Protein AF-A0A2S9FR76-F1 (afdb_monomer_lite)

Radius of gyration: 13.34 Å; chains: 1; bounding box: 35×36×28 Å

pLDDT: mean 91.51, std 7.57, range [53.31, 97.88]

Secondary structure (DSSP, 8-state):
-----PPPPGGGTTS-----HHHHHHHHHHHHH-GGG-EE-HHHHHHHTTS-SS--SEEEEEESS----EE-SSSS-EEEEEE--GGGS----PPP-

Sequence (97 aa):
ADGYYAVVPQEMWGRPWMPNLESAAAGIATAIYGFDNVVVMGVSAARLHGVMPRALATAIVAVPRQHRPIELSDRTAIVRLIQRETASLDAERIRTE

Structure (mmCIF, N/CA/C/O backbone):
data_AF-A0A2S9FR76-F1
#
_entry.id   AF-A0A2S9FR76-F1
#
loop_
_atom_site.group_PDB
_atom_site.id
_atom_site.type_symbol
_atom_site.label_atom_id
_atom_site.label_alt_id
_atom_site.label_comp_id
_atom_site.label_asym_id
_atom_site.label_entity_id
_atom_site.label_seq_id
_atom_site.pdbx_PDB_ins_code
_atom_site.Cartn_x
_atom_site.Cartn_y
_atom_site.Cartn_z
_atom_site.occupancy
_atom_site.B_iso_or_equiv
_atom_site.auth_seq_id
_atom_site.auth_comp_id
_atom_site.auth_asym_id
_atom_site.auth_atom_id
_atom_site.pdbx_PDB_model_num
ATOM 1 N N . ALA A 1 1 ? 4.064 22.829 1.908 1.00 53.31 1 ALA A N 1
ATOM 2 C CA . ALA A 1 1 ? 4.687 21.570 2.349 1.00 53.31 1 ALA A CA 1
ATOM 3 C C . ALA A 1 1 ? 4.135 20.478 1.457 1.00 53.31 1 ALA A C 1
ATOM 5 O O . ALA A 1 1 ? 2.917 20.411 1.318 1.00 53.31 1 ALA A O 1
ATOM 6 N N . ASP A 1 2 ? 5.003 19.700 0.823 1.00 82.62 2 ASP A N 1
ATOM 7 C CA . ASP A 1 2 ? 4.581 18.677 -0.134 1.00 82.62 2 ASP A CA 1
ATOM 8 C C . ASP A 1 2 ? 4.231 17.388 0.609 1.00 82.62 2 ASP A C 1
ATOM 10 O O . ASP A 1 2 ? 4.888 17.028 1.589 1.00 82.62 2 ASP A O 1
ATOM 14 N N . GLY A 1 3 ? 3.176 16.709 0.172 1.00 89.56 3 GLY A N 1
ATOM 15 C CA . GLY A 1 3 ? 2.676 15.510 0.830 1.00 89.56 3 GLY A CA 1
ATOM 16 C C . GLY A 1 3 ? 1.720 14.729 -0.058 1.00 89.56 3 GLY A C 1
ATOM 17 O O . GLY A 1 3 ? 1.256 15.224 -1.084 1.00 89.56 3 GLY A O 1
ATOM 18 N N . TYR A 1 4 ? 1.437 13.498 0.354 1.00 93.00 4 TYR A N 1
ATOM 19 C CA . TYR A 1 4 ? 0.471 12.630 -0.307 1.00 93.00 4 TYR A CA 1
ATOM 20 C C . TYR A 1 4 ? -0.856 12.703 0.435 1.00 93.00 4 TYR A C 1
ATOM 22 O O . TYR A 1 4 ? -0.891 12.607 1.661 1.00 93.00 4 TYR A O 1
ATOM 30 N N . TYR A 1 5 ? -1.939 12.843 -0.319 1.00 92.56 5 TYR A N 1
ATOM 31 C CA . TYR A 1 5 ? -3.288 12.959 0.217 1.00 92.56 5 TYR A CA 1
ATOM 32 C C . TYR A 1 5 ? -4.190 11.946 -0.479 1.00 92.56 5 TYR A C 1
ATOM 34 O O . TYR A 1 5 ? -4.096 11.753 -1.691 1.00 92.56 5 TYR A O 1
ATOM 42 N N . ALA A 1 6 ? -5.065 11.309 0.294 1.00 91.69 6 ALA A N 1
ATOM 43 C CA . ALA A 1 6 ? -6.126 10.475 -0.245 1.00 91.69 6 ALA A CA 1
ATOM 44 C C . ALA A 1 6 ? -7.379 11.332 -0.447 1.00 91.69 6 ALA A C 1
ATOM 46 O O . ALA A 1 6 ? -7.820 12.025 0.471 1.00 91.69 6 ALA A O 1
ATOM 47 N N . VAL A 1 7 ? -7.945 11.288 -1.651 1.00 91.62 7 VAL A N 1
ATOM 48 C CA . VAL A 1 7 ? -9.225 11.939 -1.942 1.00 91.62 7 VAL A CA 1
ATOM 49 C C . VAL A 1 7 ? -10.344 11.068 -1.386 1.00 91.62 7 VAL A C 1
ATOM 51 O O . VAL A 1 7 ? -10.339 9.858 -1.594 1.00 91.62 7 VAL A O 1
ATOM 54 N N . VAL A 1 8 ? -11.294 11.685 -0.681 1.00 91.44 8 VAL A N 1
ATOM 55 C CA . VAL A 1 8 ? -12.476 10.983 -0.167 1.00 91.44 8 VAL A CA 1
ATOM 56 C C . VAL A 1 8 ? -13.338 10.524 -1.350 1.00 91.44 8 VAL A C 1
ATOM 58 O O . VAL A 1 8 ? -13.732 11.384 -2.148 1.00 91.44 8 VAL A O 1
ATOM 61 N N . PRO A 1 9 ? -13.655 9.220 -1.466 1.00 90.69 9 PRO A N 1
ATOM 62 C CA . PRO A 1 9 ? -14.536 8.704 -2.501 1.00 90.69 9 PRO A CA 1
ATOM 63 C C . PRO A 1 9 ? -15.893 9.395 -2.457 1.00 90.69 9 PRO A C 1
ATOM 65 O O . PRO A 1 9 ? -16.404 9.737 -1.384 1.00 90.69 9 PRO A O 1
ATOM 68 N N . GLN A 1 10 ? -16.485 9.600 -3.630 1.00 90.81 10 GLN A N 1
ATOM 69 C CA . GLN A 1 10 ? -17.741 10.329 -3.771 1.00 90.81 10 GLN A CA 1
ATOM 70 C C . GLN A 1 10 ? -18.888 9.660 -2.997 1.00 90.81 10 GLN A C 1
ATOM 72 O O . GLN A 1 10 ? -19.748 10.340 -2.438 1.00 90.81 10 GLN A O 1
ATOM 77 N N . GLU A 1 11 ? -18.870 8.333 -2.890 1.00 91.69 11 GLU A N 1
ATOM 78 C CA . GLU A 1 11 ? -19.864 7.544 -2.158 1.00 91.69 11 GLU A CA 1
ATOM 79 C C . GLU A 1 11 ? -19.790 7.774 -0.637 1.00 91.69 11 GLU A C 1
ATOM 81 O O . GLU A 1 11 ? -20.752 7.511 0.087 1.00 91.69 11 GLU A O 1
ATOM 86 N N . MET A 1 12 ? -18.656 8.288 -0.151 1.00 91.62 12 MET A N 1
ATOM 87 C CA . MET A 1 12 ? -18.373 8.529 1.264 1.00 91.62 12 MET A CA 1
ATOM 88 C C . MET A 1 12 ? -18.473 10.009 1.660 1.00 91.62 12 MET A C 1
ATOM 90 O O . MET A 1 12 ? -18.149 10.367 2.795 1.00 91.62 12 MET A O 1
ATOM 94 N N . TRP A 1 13 ? -18.958 10.886 0.774 1.00 90.31 13 TRP A N 1
ATOM 95 C CA . TRP A 1 13 ? -19.134 12.302 1.096 1.00 90.31 13 TRP A CA 1
ATOM 96 C C . TRP A 1 13 ? -20.046 12.527 2.308 1.00 90.31 13 TRP A C 1
ATOM 98 O O . TRP A 1 13 ? -21.125 11.950 2.440 1.00 90.31 13 TRP A O 1
ATOM 108 N N . GLY A 1 14 ? -19.583 13.387 3.219 1.00 91.31 14 GLY A N 1
ATOM 109 C CA . GLY A 1 14 ? -20.268 13.691 4.478 1.00 91.31 14 GLY A CA 1
ATOM 110 C C . GLY A 1 14 ? -20.149 12.604 5.553 1.00 91.31 14 GLY A C 1
ATOM 111 O O . GLY A 1 14 ? -20.733 12.760 6.624 1.00 91.31 14 GLY A O 1
ATOM 112 N N . ARG A 1 15 ? -19.400 11.519 5.306 1.00 93.38 15 ARG A N 1
ATOM 113 C CA . ARG A 1 15 ? -19.151 10.443 6.275 1.00 93.38 15 ARG A CA 1
ATOM 114 C C . ARG A 1 15 ? -17.673 10.403 6.674 1.00 93.38 15 ARG A C 1
ATOM 116 O O . ARG A 1 15 ? -16.816 10.714 5.848 1.00 93.38 15 ARG A O 1
ATOM 123 N N . PRO A 1 16 ? -17.344 9.988 7.912 1.00 90.88 16 PRO A N 1
ATOM 124 C CA . PRO A 1 16 ? -15.971 9.656 8.260 1.00 90.88 16 PRO A CA 1
ATOM 125 C C . PRO A 1 16 ? -15.474 8.543 7.338 1.00 90.88 16 PRO A C 1
ATOM 127 O O . PRO A 1 16 ? -16.068 7.465 7.277 1.00 90.88 16 PRO A O 1
ATOM 130 N N . TRP A 1 17 ? -14.391 8.809 6.622 1.00 92.31 17 TRP A N 1
ATOM 131 C CA . TRP A 1 17 ? -13.742 7.838 5.757 1.00 92.31 17 TRP A CA 1
ATOM 132 C C . TRP A 1 17 ? -12.236 7.980 5.875 1.00 92.31 17 TRP A C 1
ATOM 134 O O . TRP A 1 17 ? -11.704 9.083 5.998 1.00 92.31 17 TRP A O 1
ATOM 144 N N . MET A 1 18 ? -11.560 6.841 5.843 1.00 91.06 18 MET A N 1
ATOM 145 C CA . MET A 1 18 ? -10.114 6.764 5.867 1.00 91.06 18 MET A CA 1
ATOM 146 C C . MET A 1 18 ? -9.705 5.488 5.127 1.00 91.06 18 MET A C 1
ATOM 148 O O . MET A 1 18 ? -10.222 4.420 5.468 1.00 91.06 18 MET A O 1
ATOM 152 N N . PRO A 1 19 ? -8.789 5.557 4.144 1.00 92.44 19 PRO A N 1
ATOM 153 C CA . PRO A 1 19 ? -8.372 4.367 3.421 1.00 92.44 19 PRO A CA 1
ATOM 154 C C . PRO A 1 19 ? -7.671 3.401 4.378 1.00 92.44 19 PRO A C 1
ATOM 156 O O . PRO A 1 19 ? -6.999 3.808 5.343 1.00 92.44 19 PRO A O 1
ATOM 159 N N . ASN A 1 20 ? -7.798 2.104 4.100 1.00 91.38 20 ASN A N 1
ATOM 160 C CA . ASN A 1 20 ? -6.984 1.107 4.784 1.00 91.38 20 ASN A CA 1
ATOM 161 C C . ASN A 1 20 ? -5.485 1.354 4.495 1.00 91.38 20 ASN A C 1
ATOM 163 O O . ASN A 1 20 ? -5.116 2.041 3.538 1.00 91.38 20 ASN A O 1
ATOM 167 N N . LEU A 1 21 ? -4.618 0.843 5.375 1.00 93.56 21 LEU A N 1
ATOM 168 C CA . LEU A 1 21 ? -3.182 1.128 5.315 1.00 93.56 21 LEU A CA 1
ATOM 169 C C . LEU A 1 21 ? -2.567 0.645 3.992 1.00 93.56 21 LEU A C 1
ATOM 171 O O . LEU A 1 21 ? -1.725 1.328 3.415 1.00 93.56 21 LEU A O 1
ATOM 175 N N . GLU A 1 22 ? -3.015 -0.508 3.503 1.00 94.31 22 GLU A N 1
ATOM 176 C CA . GLU A 1 22 ? -2.532 -1.128 2.273 1.00 94.31 22 GLU A CA 1
ATOM 177 C C . GLU A 1 22 ? -2.879 -0.289 1.031 1.00 94.31 22 GLU A C 1
ATOM 179 O O . GLU A 1 22 ? -2.015 -0.052 0.188 1.00 94.31 22 GLU A O 1
ATOM 184 N N . SER A 1 23 ? -4.107 0.230 0.953 1.00 94.06 23 SER A N 1
ATOM 185 C CA . SER A 1 23 ? -4.582 1.077 -0.152 1.00 94.06 23 SER A CA 1
ATOM 186 C C . SER A 1 23 ? -3.899 2.442 -0.131 1.00 94.06 23 SER A C 1
ATOM 188 O O . SER A 1 23 ? -3.464 2.930 -1.172 1.00 94.06 23 SER A O 1
ATOM 190 N N . ALA A 1 24 ? -3.713 3.032 1.058 1.00 95.19 24 ALA A N 1
ATOM 191 C CA . ALA A 1 24 ? -2.937 4.262 1.209 1.00 95.19 24 ALA A CA 1
ATOM 192 C C . ALA A 1 24 ? -1.482 4.069 0.745 1.00 95.19 24 ALA A C 1
ATOM 194 O O . ALA A 1 24 ? -0.961 4.876 -0.022 1.00 95.19 24 ALA A O 1
ATOM 195 N N . ALA A 1 25 ? -0.836 2.974 1.156 1.00 95.81 25 ALA A N 1
ATOM 196 C CA . ALA A 1 25 ? 0.533 2.659 0.763 1.00 95.81 25 ALA A CA 1
ATOM 197 C C . ALA A 1 25 ? 0.675 2.426 -0.749 1.00 95.81 25 ALA A C 1
ATOM 199 O O . ALA A 1 25 ? 1.600 2.961 -1.363 1.00 95.81 25 ALA A O 1
ATOM 200 N N . ALA A 1 26 ? -0.250 1.673 -1.352 1.00 95.50 26 ALA A N 1
ATOM 201 C CA . ALA A 1 26 ? -0.290 1.450 -2.794 1.00 95.50 26 ALA A CA 1
ATOM 202 C C . ALA A 1 26 ? -0.490 2.766 -3.562 1.00 95.50 26 ALA A C 1
ATOM 204 O O . ALA A 1 26 ? 0.223 3.015 -4.533 1.00 95.50 26 ALA A O 1
ATOM 205 N N . GLY A 1 27 ? -1.389 3.640 -3.097 1.00 95.25 27 GLY A N 1
ATOM 206 C CA . GLY A 1 27 ? -1.623 4.959 -3.688 1.00 95.25 27 GLY A CA 1
ATOM 207 C C . GLY A 1 27 ? -0.401 5.877 -3.606 1.00 95.25 27 GLY A C 1
ATOM 208 O O . GLY A 1 27 ? -0.009 6.464 -4.612 1.00 95.25 27 GLY A O 1
ATOM 209 N N . ILE A 1 28 ? 0.259 5.943 -2.443 1.00 96.12 28 ILE A N 1
ATOM 210 C CA . ILE A 1 28 ? 1.499 6.716 -2.256 1.00 96.12 28 ILE A CA 1
ATOM 211 C C . ILE A 1 28 ? 2.594 6.211 -3.200 1.00 96.12 28 ILE A C 1
ATOM 213 O O . ILE A 1 28 ? 3.198 6.995 -3.928 1.00 96.12 28 ILE A O 1
ATOM 217 N N . ALA A 1 29 ? 2.843 4.900 -3.223 1.00 96.62 29 ALA A N 1
ATOM 218 C CA . ALA A 1 29 ? 3.865 4.325 -4.090 1.00 96.62 29 ALA A CA 1
ATOM 219 C C . ALA A 1 29 ? 3.525 4.519 -5.578 1.00 96.62 29 ALA A C 1
ATOM 221 O O . ALA A 1 29 ? 4.413 4.843 -6.364 1.00 96.62 29 ALA A O 1
ATOM 222 N N . THR A 1 30 ? 2.249 4.406 -5.957 1.00 96.00 30 THR A N 1
ATOM 223 C CA . THR A 1 30 ? 1.771 4.668 -7.324 1.00 96.00 30 THR A CA 1
ATOM 224 C C . THR A 1 30 ? 1.996 6.123 -7.724 1.00 96.00 30 THR A C 1
ATOM 226 O O . THR A 1 30 ? 2.454 6.381 -8.834 1.00 96.00 30 THR A O 1
ATOM 229 N N . ALA A 1 31 ? 1.756 7.077 -6.822 1.00 95.88 31 ALA A N 1
ATOM 230 C CA . ALA A 1 31 ? 2.029 8.491 -7.072 1.00 95.88 31 ALA A CA 1
ATOM 231 C C . ALA A 1 31 ? 3.527 8.782 -7.293 1.00 95.88 31 ALA A C 1
ATOM 233 O O . ALA A 1 31 ? 3.867 9.754 -7.962 1.00 95.88 31 ALA A O 1
ATOM 234 N N . ILE A 1 32 ? 4.425 7.947 -6.752 1.00 96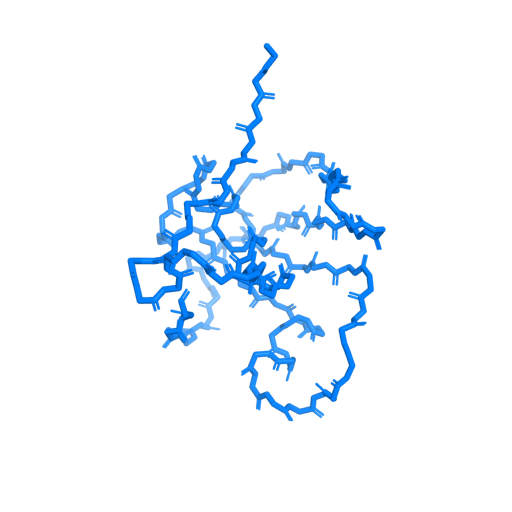.00 32 ILE A N 1
ATOM 235 C CA . ILE A 1 32 ? 5.881 8.085 -6.918 1.00 96.00 32 ILE A CA 1
ATOM 236 C C . ILE A 1 32 ? 6.390 7.360 -8.174 1.00 96.00 32 ILE A C 1
ATOM 238 O O . ILE A 1 32 ? 7.242 7.890 -8.888 1.00 96.00 32 ILE A O 1
ATOM 242 N N . TYR A 1 33 ? 5.924 6.132 -8.419 1.00 96.19 33 TYR A N 1
ATOM 243 C CA . TYR A 1 33 ? 6.534 5.202 -9.379 1.00 96.19 33 TYR A CA 1
ATOM 244 C C . TYR A 1 33 ? 5.643 4.832 -10.570 1.00 96.19 33 TYR A C 1
ATOM 246 O O . TYR A 1 33 ? 6.137 4.233 -11.524 1.00 96.19 33 TYR A O 1
ATOM 254 N N . GLY A 1 34 ? 4.363 5.195 -10.551 1.00 94.88 34 GLY A N 1
ATOM 255 C CA . GLY A 1 34 ? 3.378 4.765 -11.542 1.00 94.88 34 GLY A CA 1
ATOM 256 C C . GLY A 1 34 ? 2.768 3.396 -11.224 1.00 94.88 34 GLY A C 1
ATOM 257 O O . GLY A 1 34 ? 3.345 2.591 -10.495 1.00 94.88 34 GLY A O 1
ATOM 258 N N . PHE A 1 35 ? 1.579 3.155 -11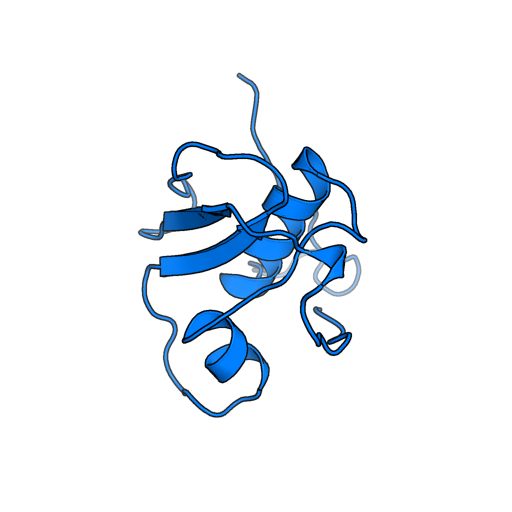.778 1.00 91.06 35 PHE A N 1
ATOM 259 C CA . PHE A 1 35 ? 0.717 2.017 -11.439 1.00 91.06 35 PHE A CA 1
ATOM 260 C C . PHE A 1 35 ? 1.375 0.654 -11.706 1.00 91.06 35 PHE A C 1
ATOM 262 O O . PHE A 1 35 ? 1.317 -0.228 -10.856 1.00 91.06 35 PHE A O 1
ATOM 269 N N . ASP A 1 36 ? 2.070 0.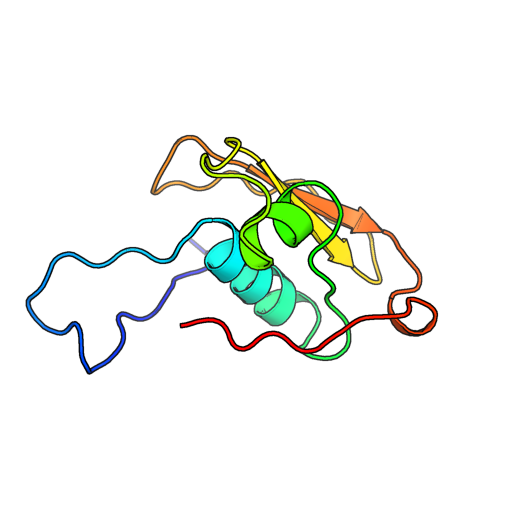505 -12.835 1.00 91.31 36 ASP A N 1
ATOM 270 C CA . ASP A 1 36 ? 2.656 -0.779 -13.255 1.00 91.31 36 ASP A CA 1
ATOM 271 C C . ASP A 1 36 ? 3.972 -1.131 -12.540 1.00 91.31 36 ASP A C 1
ATOM 273 O O . ASP A 1 36 ? 4.558 -2.182 -12.780 1.00 91.31 36 ASP A O 1
ATOM 277 N N . ASN A 1 37 ? 4.462 -0.258 -11.656 1.00 95.19 37 ASN A N 1
ATOM 278 C CA . ASN A 1 37 ? 5.766 -0.411 -11.009 1.00 95.19 37 ASN A CA 1
ATOM 279 C C . ASN A 1 37 ? 5.670 -0.747 -9.519 1.00 95.19 37 ASN A C 1
ATOM 281 O O . ASN A 1 37 ? 6.686 -0.717 -8.826 1.00 95.19 37 ASN A O 1
ATOM 285 N N . VAL A 1 38 ? 4.475 -1.015 -9.001 1.00 96.38 38 VAL A N 1
ATOM 286 C CA . VAL A 1 38 ? 4.224 -1.093 -7.562 1.00 96.38 38 VAL A CA 1
ATOM 287 C C . VAL A 1 38 ? 3.518 -2.396 -7.230 1.00 96.38 38 VAL A C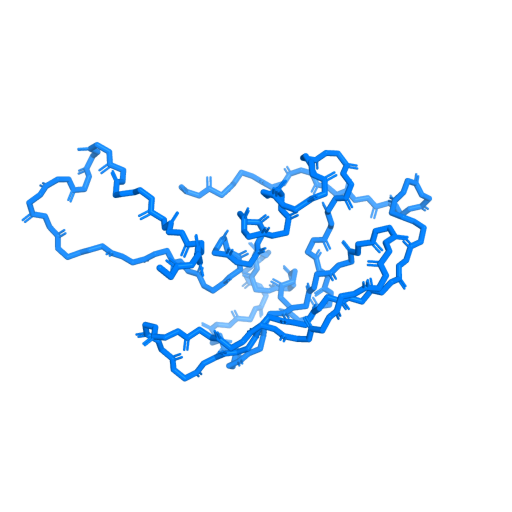 1
ATOM 289 O O . VAL A 1 38 ? 2.465 -2.694 -7.781 1.00 96.38 38 VAL A O 1
ATOM 292 N N . VAL A 1 39 ? 4.073 -3.152 -6.281 1.00 96.88 39 VAL A N 1
ATOM 293 C CA . VAL A 1 39 ? 3.475 -4.415 -5.823 1.00 96.88 39 VAL A CA 1
ATOM 294 C C . VAL A 1 39 ? 3.402 -4.421 -4.299 1.00 96.88 39 VAL A C 1
ATOM 296 O O . VAL A 1 39 ? 4.423 -4.331 -3.619 1.00 96.88 39 VAL A O 1
ATOM 299 N N . VAL A 1 40 ? 2.198 -4.526 -3.734 1.00 95.56 40 VAL A N 1
ATOM 300 C CA . VAL A 1 40 ? 2.027 -4.757 -2.288 1.00 95.56 40 VAL A CA 1
ATOM 301 C C . VAL A 1 40 ? 2.467 -6.186 -1.980 1.00 95.56 40 VAL A C 1
ATOM 303 O O . VAL A 1 40 ? 2.061 -7.114 -2.670 1.00 95.56 40 VAL A O 1
ATOM 306 N N . MET A 1 41 ? 3.302 -6.382 -0.956 1.00 94.75 41 MET A N 1
ATOM 307 C CA . MET A 1 41 ? 3.932 -7.683 -0.701 1.00 94.75 41 MET A CA 1
ATOM 308 C C . MET A 1 41 ? 3.907 -8.101 0.775 1.00 94.75 41 MET A C 1
ATOM 310 O O . MET A 1 41 ? 3.652 -7.304 1.681 1.00 94.75 41 MET A O 1
ATOM 314 N N . GLY A 1 42 ? 4.209 -9.378 1.025 1.00 92.19 42 GLY A N 1
ATOM 315 C CA . GLY A 1 42 ? 4.359 -9.935 2.370 1.00 92.19 42 GLY A CA 1
ATOM 316 C C . GLY A 1 42 ? 3.077 -9.853 3.202 1.00 92.19 42 GLY A C 1
ATOM 317 O O . GLY A 1 42 ? 1.983 -10.124 2.714 1.00 92.19 42 GLY A O 1
ATOM 318 N N . VAL A 1 43 ? 3.215 -9.461 4.470 1.00 90.88 43 VAL A N 1
ATOM 319 C CA . VAL A 1 43 ? 2.093 -9.357 5.425 1.00 90.88 43 VAL A CA 1
ATOM 320 C C . VAL A 1 43 ? 1.002 -8.378 4.980 1.00 90.88 43 VAL A C 1
ATOM 322 O O . VAL A 1 43 ? -0.171 -8.593 5.273 1.00 90.88 43 VAL A O 1
ATOM 325 N N . SER A 1 44 ? 1.362 -7.335 4.229 1.00 93.50 44 SER A N 1
ATOM 326 C CA . SER A 1 44 ? 0.398 -6.382 3.670 1.00 93.50 44 SER A CA 1
ATOM 327 C C . SER A 1 44 ? -0.439 -7.017 2.560 1.00 93.50 44 SER A C 1
ATOM 329 O O . SER A 1 44 ? -1.652 -6.835 2.533 1.00 93.50 44 SER A O 1
ATOM 331 N N . ALA A 1 45 ? 0.180 -7.835 1.702 1.00 93.25 45 ALA A N 1
ATOM 332 C CA . ALA A 1 45 ? -0.551 -8.609 0.700 1.00 93.25 45 ALA A CA 1
ATOM 333 C C . ALA A 1 45 ? -1.462 -9.651 1.364 1.00 93.25 45 ALA A C 1
ATOM 335 O O . ALA A 1 45 ? -2.639 -9.740 1.030 1.00 93.25 45 ALA A O 1
ATOM 336 N N . ALA A 1 46 ? -0.967 -10.371 2.378 1.00 91.88 46 ALA A N 1
ATOM 337 C CA . ALA A 1 46 ? -1.772 -11.342 3.125 1.00 91.88 46 ALA A CA 1
ATOM 338 C C . ALA A 1 46 ? -3.054 -10.717 3.711 1.00 91.88 46 ALA A C 1
ATOM 340 O O . ALA A 1 46 ? -4.106 -11.356 3.737 1.00 91.88 46 ALA A O 1
ATOM 341 N N . ARG A 1 47 ? -2.991 -9.454 4.146 1.00 89.88 47 ARG A N 1
ATOM 342 C CA . ARG A 1 47 ? -4.160 -8.712 4.625 1.00 89.88 47 ARG A CA 1
ATOM 343 C C . ARG A 1 47 ? -5.126 -8.326 3.505 1.00 89.88 47 ARG A C 1
ATOM 345 O O . ARG A 1 47 ? -6.327 -8.476 3.705 1.00 89.88 47 ARG A O 1
ATOM 352 N N . LEU A 1 48 ? -4.632 -7.885 2.345 1.00 89.94 48 LEU A N 1
ATOM 353 C CA . LEU A 1 48 ? -5.486 -7.648 1.171 1.00 89.94 48 LEU A CA 1
ATOM 354 C C . LEU A 1 48 ? -6.218 -8.925 0.731 1.00 89.94 48 LEU A C 1
ATOM 356 O O . LEU A 1 48 ? -7.378 -8.860 0.344 1.00 89.94 48 LEU A O 1
ATOM 360 N N . HIS A 1 49 ? -5.582 -10.087 0.881 1.00 90.19 49 HIS A N 1
ATOM 361 C CA . HIS A 1 49 ? -6.197 -11.392 0.624 1.00 90.19 49 HIS A CA 1
ATOM 362 C C . HIS A 1 49 ? -7.079 -11.917 1.776 1.00 90.19 49 HIS A C 1
ATOM 364 O O . HIS A 1 49 ? -7.551 -13.050 1.718 1.00 90.19 49 HIS A O 1
ATOM 370 N N . GLY A 1 50 ? -7.299 -11.142 2.844 1.00 88.75 50 GLY A N 1
ATOM 371 C CA . GLY A 1 50 ? -8.168 -11.536 3.961 1.00 88.75 50 GLY A CA 1
ATOM 372 C C . GLY A 1 50 ? -7.601 -12.626 4.880 1.00 88.75 50 GLY A C 1
ATOM 373 O O . GLY A 1 50 ? -8.308 -13.113 5.758 1.00 88.75 50 GLY A O 1
ATOM 374 N N . VAL A 1 51 ? -6.324 -12.993 4.730 1.00 89.25 51 VAL A N 1
ATOM 375 C CA . VAL A 1 51 ? -5.663 -14.037 5.537 1.00 89.25 51 VAL A CA 1
ATOM 376 C C . VAL A 1 51 ? -5.378 -13.549 6.962 1.00 89.25 51 VAL A C 1
ATOM 378 O O . VAL A 1 51 ? -5.308 -14.341 7.900 1.00 89.25 51 VAL A O 1
ATOM 381 N N . MET A 1 52 ? -5.218 -12.234 7.145 1.00 82.88 52 MET A N 1
ATOM 382 C CA . MET A 1 52 ? -4.897 -11.623 8.435 1.00 82.88 52 MET A CA 1
ATOM 383 C C . MET A 1 52 ? -5.969 -10.615 8.878 1.00 82.88 52 MET A C 1
ATOM 385 O O . MET A 1 52 ? -6.197 -9.624 8.179 1.00 82.88 52 MET A O 1
ATOM 389 N N . PRO A 1 53 ? -6.567 -10.776 10.076 1.00 68.62 53 PRO A N 1
ATOM 390 C CA . PRO A 1 53 ? -7.661 -9.912 10.519 1.00 68.62 53 PRO A CA 1
ATOM 391 C C . PRO A 1 53 ? -7.204 -8.507 10.950 1.00 68.62 53 PRO A C 1
ATOM 393 O O . PRO A 1 53 ? -7.960 -7.543 10.814 1.00 68.62 53 PRO A O 1
ATOM 396 N N . ARG A 1 54 ? -5.968 -8.338 11.448 1.00 73.31 54 ARG A N 1
ATOM 397 C CA . ARG A 1 54 ? -5.483 -7.050 11.984 1.00 73.31 54 ARG A CA 1
ATOM 398 C C . ARG A 1 54 ? -4.358 -6.445 11.149 1.00 73.31 54 ARG A C 1
ATOM 400 O O . ARG A 1 54 ? -3.400 -7.130 10.805 1.00 73.31 54 ARG A O 1
ATOM 407 N N . ALA A 1 55 ? -4.474 -5.144 10.872 1.00 67.88 55 ALA A N 1
ATOM 408 C CA . ALA A 1 55 ? -3.417 -4.355 10.255 1.00 67.88 55 ALA A CA 1
ATOM 409 C C . ALA A 1 55 ? -2.224 -4.299 11.200 1.00 67.88 55 ALA A C 1
ATOM 411 O O . ALA A 1 55 ? -2.360 -3.932 12.372 1.00 67.88 55 ALA A O 1
ATOM 412 N N . LEU A 1 56 ? -1.054 -4.626 10.673 1.00 79.69 56 LEU A N 1
ATOM 413 C CA . LEU A 1 56 ? 0.187 -4.224 11.306 1.00 79.69 56 LEU A CA 1
ATOM 414 C C . LEU A 1 56 ? 0.369 -2.728 11.044 1.00 79.69 56 LEU A C 1
ATOM 416 O O . LEU A 1 56 ? -0.053 -2.225 10.007 1.00 79.69 56 LEU A O 1
ATOM 420 N N . ALA A 1 57 ? 1.021 -2.006 11.953 1.00 91.25 57 ALA A N 1
ATOM 421 C CA . ALA A 1 57 ? 1.366 -0.590 11.779 1.00 91.25 57 ALA A CA 1
ATOM 422 C C . ALA A 1 57 ? 2.437 -0.369 10.681 1.00 91.25 57 ALA A C 1
ATOM 424 O O . ALA A 1 57 ? 3.239 0.558 10.740 1.00 91.25 57 ALA A O 1
ATOM 425 N N . THR A 1 58 ? 2.532 -1.271 9.705 1.00 94.56 58 THR A N 1
ATOM 426 C CA . THR A 1 58 ? 3.545 -1.292 8.655 1.00 94.56 58 THR A CA 1
ATOM 427 C C . THR A 1 58 ? 2.941 -1.840 7.368 1.00 94.56 58 THR A C 1
ATOM 429 O O . THR A 1 58 ? 2.477 -2.978 7.342 1.00 94.56 58 THR A O 1
ATOM 432 N N . ALA A 1 59 ? 3.008 -1.046 6.299 1.00 95.62 59 ALA A N 1
ATOM 433 C CA . ALA A 1 59 ? 2.777 -1.505 4.935 1.00 95.62 59 ALA A CA 1
ATOM 434 C C . ALA A 1 59 ? 4.102 -1.805 4.232 1.00 95.62 59 ALA A C 1
ATOM 436 O O . ALA A 1 59 ? 5.055 -1.038 4.374 1.00 95.62 59 ALA A O 1
ATOM 437 N N . ILE A 1 60 ? 4.160 -2.888 3.457 1.00 96.75 60 ILE A N 1
ATOM 438 C CA . ILE A 1 60 ? 5.336 -3.270 2.669 1.00 96.75 60 ILE A CA 1
ATOM 439 C C . ILE A 1 60 ? 4.980 -3.245 1.186 1.00 96.75 60 ILE A C 1
ATOM 441 O O . ILE A 1 60 ? 4.072 -3.948 0.736 1.00 96.75 60 ILE A O 1
ATOM 445 N N . VAL A 1 61 ? 5.727 -2.446 0.431 1.00 97.44 61 VAL A N 1
ATOM 446 C CA . VAL A 1 61 ? 5.505 -2.233 -0.997 1.00 97.44 61 VAL A CA 1
ATOM 447 C C . VAL A 1 61 ? 6.821 -2.409 -1.747 1.00 97.44 61 VAL A C 1
ATOM 449 O O . VAL A 1 61 ? 7.818 -1.768 -1.418 1.00 97.44 61 VAL A O 1
ATOM 452 N N . ALA A 1 62 ? 6.832 -3.283 -2.745 1.00 97.88 62 ALA A N 1
ATOM 453 C CA . ALA A 1 62 ? 7.930 -3.427 -3.684 1.00 97.88 62 ALA A CA 1
ATOM 454 C C . ALA A 1 62 ? 7.909 -2.280 -4.705 1.00 97.88 62 ALA A C 1
ATOM 456 O O . ALA A 1 62 ? 6.855 -1.952 -5.252 1.00 97.88 62 ALA A O 1
ATOM 457 N N . VAL A 1 63 ? 9.076 -1.687 -4.959 1.00 97.81 63 VAL A N 1
ATOM 458 C CA . VAL A 1 63 ? 9.265 -0.549 -5.875 1.00 97.81 63 VAL A CA 1
ATOM 459 C C . VAL A 1 63 ? 10.547 -0.703 -6.701 1.00 97.81 63 VAL A C 1
ATOM 461 O O . VAL A 1 63 ? 11.494 -1.332 -6.226 1.00 97.81 63 VAL A O 1
ATOM 464 N N . PRO A 1 64 ? 10.650 -0.098 -7.901 1.00 97.06 64 PRO A N 1
ATOM 465 C CA . PRO A 1 64 ? 11.802 -0.288 -8.790 1.00 97.06 64 PRO A CA 1
ATOM 466 C C . PRO A 1 64 ? 13.082 0.397 -8.288 1.00 97.06 64 PRO A C 1
ATOM 468 O O . PRO A 1 64 ? 14.193 0.028 -8.668 1.00 97.06 64 PRO A O 1
ATOM 471 N N . ARG A 1 65 ? 12.956 1.425 -7.439 1.00 96.19 65 ARG A N 1
ATOM 472 C CA . ARG A 1 65 ? 14.082 2.210 -6.911 1.00 96.19 65 ARG A CA 1
ATOM 473 C C . ARG A 1 65 ? 13.897 2.471 -5.426 1.00 96.19 65 ARG A C 1
ATOM 475 O O . ARG A 1 65 ? 12.774 2.668 -4.975 1.00 96.19 65 ARG A O 1
ATOM 482 N N . GLN A 1 66 ? 14.999 2.505 -4.681 1.00 93.06 66 GLN A N 1
ATOM 483 C CA . GLN A 1 66 ? 14.976 2.728 -3.238 1.00 93.06 66 GLN A CA 1
ATOM 484 C C . GLN A 1 66 ? 14.287 4.053 -2.869 1.00 93.06 66 GLN A C 1
ATOM 486 O O . GLN A 1 66 ? 14.530 5.089 -3.490 1.00 93.06 66 GLN A O 1
ATOM 491 N N . HIS A 1 67 ? 13.470 4.013 -1.816 1.00 95.62 67 HIS A N 1
ATOM 492 C CA . HIS A 1 67 ? 12.884 5.185 -1.172 1.00 95.62 67 HIS A CA 1
ATOM 493 C C . HIS A 1 67 ? 13.051 5.076 0.340 1.00 95.62 67 HIS A C 1
ATOM 495 O O . HIS A 1 67 ? 13.026 3.978 0.900 1.00 95.62 67 HIS A O 1
ATOM 501 N N . ARG A 1 68 ? 13.172 6.219 1.019 1.00 96.12 68 ARG A N 1
ATOM 502 C CA . ARG A 1 68 ? 13.088 6.242 2.483 1.00 96.12 68 ARG A CA 1
ATOM 503 C C . ARG A 1 68 ? 11.697 5.772 2.939 1.00 96.12 68 ARG A C 1
ATOM 505 O O . ARG A 1 68 ? 10.720 6.068 2.248 1.00 96.12 68 ARG A O 1
ATOM 512 N N . PRO A 1 69 ? 11.572 5.081 4.081 1.00 97.06 69 PRO A N 1
ATOM 513 C CA . PRO A 1 69 ? 10.266 4.820 4.669 1.00 97.06 69 PRO A CA 1
ATOM 514 C C . PRO A 1 69 ? 9.467 6.117 4.855 1.00 97.06 69 PRO A C 1
ATOM 516 O O . PRO A 1 69 ? 10.051 7.173 5.108 1.00 97.06 69 PRO A O 1
ATOM 519 N N . ILE A 1 70 ? 8.147 6.033 4.709 1.00 96.50 70 ILE A N 1
ATOM 520 C CA . ILE A 1 70 ? 7.238 7.178 4.839 1.00 96.50 70 ILE A CA 1
ATOM 521 C C . ILE A 1 70 ? 6.351 6.943 6.056 1.00 96.50 70 ILE A C 1
ATOM 523 O O . ILE A 1 70 ? 5.587 5.979 6.090 1.00 96.50 70 ILE A O 1
ATOM 527 N N . GLU A 1 71 ? 6.460 7.809 7.056 1.00 96.75 71 GLU A N 1
ATOM 528 C CA . GLU A 1 71 ? 5.557 7.817 8.207 1.00 96.75 71 GLU A CA 1
ATOM 529 C C . GLU A 1 71 ? 4.259 8.535 7.842 1.00 96.75 71 GLU A C 1
ATOM 531 O O . GLU A 1 71 ? 4.279 9.569 7.169 1.00 96.75 71 GLU A O 1
ATOM 536 N N . LEU A 1 72 ? 3.128 7.972 8.263 1.00 95.44 72 LEU A N 1
ATOM 537 C CA . LEU A 1 72 ? 1.825 8.586 8.044 1.00 95.44 72 LEU A CA 1
ATOM 538 C C . LEU A 1 72 ? 1.505 9.564 9.173 1.00 95.44 72 LEU A C 1
ATOM 540 O O . LEU A 1 72 ? 1.747 9.286 10.345 1.00 95.44 72 LEU A O 1
ATOM 544 N N . SER A 1 73 ? 0.936 10.711 8.817 1.00 93.75 73 SER A N 1
ATOM 545 C CA . SER A 1 73 ? 0.507 11.727 9.782 1.00 93.75 73 SER A CA 1
ATOM 546 C C . SER A 1 73 ? -0.895 11.473 10.344 1.00 93.75 73 SER A C 1
ATOM 548 O O . SER A 1 73 ? -1.229 12.004 11.399 1.00 93.75 73 SER A O 1
ATOM 550 N N . ASP A 1 74 ? -1.716 10.673 9.656 1.00 92.06 74 ASP A N 1
ATOM 551 C CA . ASP A 1 74 ? -3.109 10.390 10.029 1.00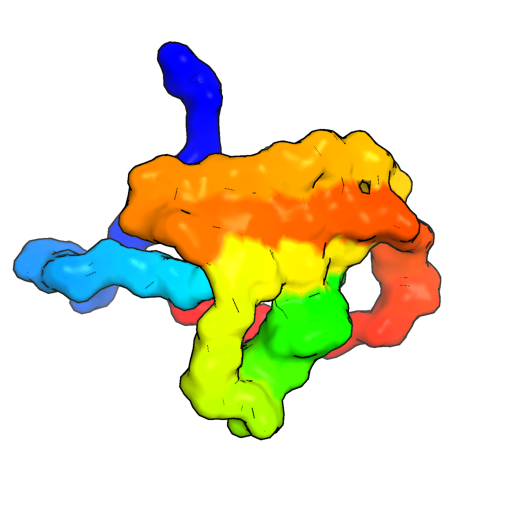 92.06 74 ASP A CA 1
ATOM 552 C C . ASP A 1 74 ? -3.247 9.252 11.058 1.00 92.06 74 ASP A C 1
ATOM 554 O O . ASP A 1 74 ? -4.284 9.121 11.710 1.00 92.06 74 ASP A O 1
ATOM 558 N N . ARG A 1 75 ? -2.209 8.421 11.212 1.00 92.75 75 ARG A N 1
ATOM 559 C CA . ARG A 1 75 ? -2.183 7.258 12.103 1.00 92.75 75 ARG A CA 1
ATOM 560 C C . ARG A 1 75 ? -0.752 6.846 12.429 1.00 92.75 75 ARG A C 1
ATOM 562 O O . ARG A 1 75 ? 0.163 7.077 11.650 1.00 92.75 75 ARG A O 1
ATOM 569 N N . THR A 1 76 ? -0.566 6.119 13.528 1.00 94.75 76 THR A N 1
ATOM 570 C CA . THR A 1 76 ? 0.727 5.506 13.875 1.00 94.75 76 THR A CA 1
ATOM 571 C C . THR A 1 76 ? 1.027 4.315 12.958 1.00 94.75 76 THR A C 1
ATOM 573 O O . THR A 1 76 ? 0.804 3.162 13.328 1.00 94.75 76 THR A O 1
ATOM 576 N N . ALA A 1 77 ? 1.487 4.584 11.737 1.00 95.31 77 ALA A N 1
ATOM 577 C CA . ALA A 1 77 ? 1.897 3.568 10.775 1.00 95.31 77 ALA A CA 1
ATOM 578 C C . ALA A 1 77 ? 2.994 4.071 9.829 1.00 95.31 77 ALA A C 1
ATOM 580 O O . ALA A 1 77 ? 3.158 5.272 9.612 1.00 95.31 77 ALA A O 1
ATOM 581 N N . ILE A 1 78 ? 3.725 3.124 9.240 1.00 96.88 78 ILE A N 1
ATOM 582 C CA . ILE A 1 78 ? 4.825 3.389 8.311 1.00 96.88 78 ILE A CA 1
ATOM 583 C C . ILE A 1 78 ? 4.649 2.623 6.998 1.00 96.88 78 ILE A C 1
ATOM 585 O O . ILE A 1 78 ? 4.271 1.452 6.987 1.00 96.88 78 ILE A O 1
ATOM 589 N N . VAL A 1 79 ? 4.976 3.265 5.882 1.00 97.19 79 VAL A N 1
ATOM 590 C CA . VAL A 1 79 ? 5.084 2.638 4.563 1.00 97.19 79 VAL A CA 1
ATOM 591 C C . VAL A 1 79 ? 6.552 2.338 4.286 1.00 97.19 79 VAL A C 1
ATOM 593 O O . VAL A 1 79 ? 7.389 3.240 4.202 1.00 97.19 79 VAL A O 1
ATOM 596 N N . ARG A 1 80 ? 6.882 1.054 4.150 1.00 97.44 80 ARG A N 1
ATOM 597 C CA . ARG A 1 80 ? 8.216 0.569 3.791 1.00 97.44 80 ARG A CA 1
ATOM 598 C C . ARG A 1 80 ? 8.254 0.247 2.306 1.00 97.44 80 ARG A C 1
ATOM 600 O O . ARG A 1 80 ? 7.587 -0.679 1.851 1.00 97.44 80 ARG A O 1
ATOM 607 N N . LEU A 1 81 ? 9.075 0.995 1.580 1.00 97.56 81 LEU A N 1
ATOM 608 C CA . LEU A 1 81 ? 9.303 0.803 0.156 1.00 97.56 81 LEU A CA 1
ATOM 609 C C . LEU A 1 81 ? 10.583 -0.017 -0.028 1.00 97.56 81 LEU A C 1
ATOM 611 O O . LEU A 1 81 ? 11.676 0.431 0.320 1.00 97.56 81 LEU A O 1
ATOM 615 N N . ILE A 1 82 ? 10.438 -1.245 -0.517 1.00 96.94 82 ILE A N 1
ATOM 616 C CA . ILE A 1 82 ? 11.531 -2.202 -0.677 1.00 96.94 82 ILE A CA 1
ATOM 617 C C . ILE A 1 82 ? 11.899 -2.279 -2.149 1.00 96.94 82 ILE A C 1
ATOM 619 O O . ILE A 1 82 ? 11.054 -2.562 -2.994 1.00 96.94 82 ILE A O 1
ATOM 623 N N . GLN A 1 83 ? 13.171 -2.052 -2.461 1.00 97.12 83 GLN A N 1
ATOM 624 C CA . GLN A 1 83 ? 13.626 -2.139 -3.838 1.00 97.12 83 GLN A CA 1
ATOM 625 C C . GLN A 1 83 ? 13.560 -3.586 -4.351 1.00 97.12 83 GLN A C 1
ATOM 627 O O . GLN A 1 83 ? 14.135 -4.504 -3.751 1.00 97.12 83 GLN A O 1
ATOM 632 N N . ARG A 1 84 ? 12.867 -3.775 -5.474 1.00 96.44 84 ARG A N 1
ATOM 633 C CA . ARG A 1 84 ? 12.752 -5.028 -6.228 1.00 96.44 84 ARG A CA 1
ATOM 634 C C . ARG A 1 84 ? 12.694 -4.721 -7.719 1.00 96.44 84 ARG A C 1
ATOM 636 O O . ARG A 1 84 ? 12.299 -3.630 -8.116 1.00 96.44 84 ARG A O 1
ATOM 643 N N . GLU A 1 85 ? 13.043 -5.702 -8.538 1.00 94.69 85 GLU A N 1
ATOM 644 C CA . GLU A 1 85 ? 12.699 -5.680 -9.956 1.00 94.69 85 GLU A CA 1
ATOM 645 C C . GLU A 1 85 ? 11.210 -6.025 -10.083 1.00 94.69 85 GLU A C 1
ATOM 647 O O . GLU A 1 85 ? 10.822 -7.185 -10.121 1.00 94.69 85 GLU A O 1
ATOM 652 N N . THR A 1 86 ? 10.345 -5.014 -10.035 1.00 93.25 86 THR A N 1
ATOM 653 C CA . THR A 1 86 ? 8.893 -5.224 -9.924 1.00 93.25 86 THR A CA 1
ATOM 654 C C . THR A 1 86 ? 8.283 -5.886 -11.156 1.00 93.25 86 THR A C 1
ATOM 656 O O . THR A 1 86 ? 7.320 -6.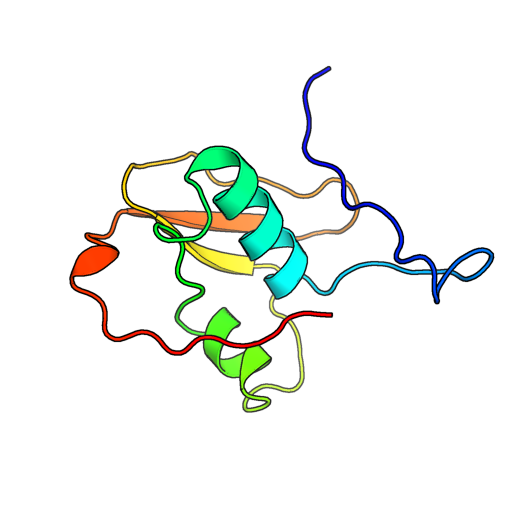627 -11.013 1.00 93.25 86 THR A O 1
ATOM 659 N N . ALA A 1 87 ? 8.887 -5.703 -12.333 1.00 91.56 87 ALA A N 1
ATOM 660 C CA . ALA A 1 87 ? 8.458 -6.338 -13.578 1.00 91.56 87 ALA A CA 1
ATOM 661 C C . ALA A 1 87 ? 8.726 -7.856 -13.639 1.00 91.56 87 ALA A C 1
ATOM 663 O O . ALA A 1 87 ? 8.119 -8.535 -14.462 1.00 91.56 87 ALA A O 1
ATOM 664 N N . SER A 1 88 ? 9.626 -8.392 -12.804 1.00 92.19 88 SER A N 1
ATOM 665 C CA . SER A 1 88 ? 9.905 -9.835 -12.734 1.00 92.19 88 SER A CA 1
ATOM 666 C C . SER A 1 88 ? 9.133 -10.546 -11.618 1.00 92.19 88 SER A C 1
ATOM 668 O O . SER A 1 88 ? 9.250 -11.762 -11.466 1.00 92.19 88 SER A O 1
ATOM 670 N N . LEU A 1 89 ? 8.330 -9.809 -10.841 1.00 92.69 89 LEU A N 1
ATOM 671 C CA . LEU A 1 89 ? 7.460 -10.383 -9.821 1.00 92.69 89 LEU A CA 1
ATOM 672 C C . LEU A 1 89 ? 6.173 -10.910 -10.456 1.00 92.69 89 LEU A C 1
ATOM 674 O O . LEU A 1 89 ? 5.501 -10.196 -11.196 1.00 92.69 89 LEU A O 1
ATOM 678 N N . ASP A 1 90 ? 5.798 -12.132 -10.092 1.00 91.62 90 ASP A N 1
ATOM 679 C CA . ASP A 1 90 ? 4.445 -12.626 -10.326 1.00 91.62 90 ASP A CA 1
ATOM 680 C C . ASP A 1 90 ? 3.490 -11.930 -9.346 1.00 91.62 90 ASP A C 1
ATOM 682 O O . ASP A 1 90 ? 3.648 -12.038 -8.124 1.00 91.62 90 ASP A O 1
ATOM 686 N N . ALA A 1 91 ? 2.560 -11.138 -9.876 1.00 92.31 91 ALA A N 1
ATOM 687 C CA . ALA A 1 91 ? 1.677 -10.283 -9.096 1.00 92.31 91 ALA A CA 1
ATOM 688 C C . ALA A 1 91 ? 0.248 -10.320 -9.645 1.00 92.31 91 ALA A C 1
ATOM 690 O O . ALA A 1 91 ? 0.015 -10.243 -10.851 1.00 92.31 91 ALA A O 1
ATOM 691 N N . GLU A 1 92 ? -0.723 -10.373 -8.735 1.00 91.94 92 GLU A N 1
ATOM 692 C CA . GLU A 1 92 ? -2.145 -10.303 -9.062 1.00 91.94 92 GLU A CA 1
ATOM 693 C C . GLU A 1 92 ? -2.677 -8.876 -8.883 1.00 91.94 92 GLU A C 1
ATOM 695 O O . GLU A 1 92 ? -2.334 -8.166 -7.933 1.00 91.94 92 GLU A O 1
ATOM 700 N N . ARG A 1 93 ? -3.580 -8.460 -9.778 1.00 89.50 93 ARG A N 1
ATOM 701 C CA . ARG A 1 93 ? -4.282 -7.184 -9.646 1.00 89.50 93 ARG A CA 1
ATOM 702 C C . ARG A 1 93 ? -5.476 -7.312 -8.705 1.00 89.50 93 ARG A C 1
ATOM 704 O O . ARG A 1 93 ? -6.531 -7.807 -9.091 1.00 89.50 93 ARG A O 1
ATOM 711 N N . ILE A 1 94 ? -5.344 -6.736 -7.517 1.00 87.19 94 ILE A N 1
ATOM 712 C CA . ILE A 1 94 ? -6.447 -6.570 -6.567 1.00 87.19 94 ILE A CA 1
ATOM 713 C C . ILE A 1 94 ? -7.053 -5.179 -6.750 1.00 87.19 94 ILE A C 1
ATOM 715 O O . ILE A 1 94 ? -6.338 -4.178 -6.815 1.00 87.19 94 ILE A O 1
ATOM 719 N N . ARG A 1 95 ? -8.385 -5.103 -6.838 1.00 80.62 95 ARG A N 1
ATOM 720 C CA . ARG A 1 95 ? -9.085 -3.817 -6.767 1.00 80.62 95 ARG A CA 1
ATOM 721 C C . ARG A 1 95 ? -9.122 -3.361 -5.315 1.00 80.62 95 ARG A C 1
ATOM 723 O O . ARG A 1 95 ? -9.667 -4.059 -4.466 1.00 80.62 95 ARG A O 1
ATOM 730 N N . THR A 1 96 ? -8.536 -2.203 -5.057 1.00 71.56 96 THR A N 1
ATOM 731 C CA . THR A 1 96 ? -8.707 -1.468 -3.804 1.00 71.56 96 THR A CA 1
ATOM 732 C C . THR A 1 96 ? -9.912 -0.535 -3.915 1.00 71.56 96 THR A C 1
ATOM 734 O O . THR A 1 96 ? -10.294 -0.165 -5.027 1.00 71.56 96 THR A O 1
ATOM 737 N N . GLU A 1 97 ? -10.510 -0.214 -2.770 1.00 62.06 97 GLU A N 1
ATOM 738 C CA . GLU A 1 97 ? -11.719 0.616 -2.624 1.00 62.06 97 GLU A CA 1
ATOM 739 C C . GLU A 1 97 ? -11.499 2.092 -2.977 1.00 62.06 97 GLU A C 1
ATOM 741 O O . GLU A 1 97 ? -10.372 2.598 -2.755 1.00 62.06 97 GLU A O 1
#

Foldseek 3Di:
DDDDDDDDDPVQPPHDDDFDPLVSLLRVLCVVANNQFKAWDDPSVCVLVVVDPDDDLETEMEGQDDDDWDADPVDSHIYHYHHDPSVPDDGDDDDGD